Protein AF-A0A940RBV4-F1 (afdb_monomer)

Radius of gyration: 14.06 Å; Cα contacts (8 Å, |Δi|>4): 208; chains: 1; bounding box: 34×29×34 Å

Sequence (108 aa):
MKESDMKEVVVKGPLGEQTIYKTFKQDSVDCINKKGQWICIEKIPSLEIRFTDVNNKKTVFYFDRIFVTDTSVSGTYSRILGLRKTISLSTVKKIEIQDGRKNYRYVH

Nearest PDB structures (foldseek):
  1y96-assembly1_A  TM=6.229E-01  e=7.976E-01  Homo sapiens
  7qep-assembly1_S4  TM=2.934E-01  e=9.880E-01  Encephalitozoon cuniculi GB-M1
  3m9q-assembly2_B  TM=3.134E-01  e=5.190E+00  Drosophila melanogaster
  2ptf-assembly1_B  TM=3.009E-01  e=6.429E+00  Methanothermobacter thermautotrophicus str. Delta H

Structure (mmCIF, N/CA/C/O backbone):
data_AF-A0A940RBV4-F1
#
_entry.id   AF-A0A940RBV4-F1
#
loop_
_atom_site.group_PDB
_atom_site.id
_atom_site.type_symbol
_atom_site.label_atom_id
_atom_site.label_alt_id
_atom_site.label_comp_id
_atom_site.label_asym_id
_atom_site.label_entity_id
_atom_site.label_seq_id
_atom_site.pdbx_PDB_ins_code
_atom_site.Cartn_x
_atom_site.Cartn_y
_atom_site.Cartn_z
_atom_site.occupancy
_atom_site.B_iso_or_equiv
_atom_site.auth_seq_id
_atom_site.auth_comp_id
_atom_site.auth_asym_id
_atom_site.auth_atom_id
_atom_site.pdbx_PDB_model_num
ATOM 1 N N . MET A 1 1 ? 6.778 -7.452 8.109 1.00 60.72 1 MET A N 1
ATOM 2 C CA . MET A 1 1 ? 7.535 -7.853 6.893 1.00 60.72 1 MET A CA 1
ATOM 3 C C . MET A 1 1 ? 9.025 -7.735 7.178 1.00 60.72 1 MET A C 1
ATOM 5 O O . MET A 1 1 ? 9.397 -6.758 7.822 1.00 60.72 1 MET A O 1
ATOM 9 N N . LYS A 1 2 ? 9.861 -8.699 6.768 1.00 62.38 2 LYS A N 1
ATOM 10 C CA . LYS A 1 2 ? 11.317 -8.648 6.998 1.00 62.38 2 LYS A CA 1
ATOM 11 C C . LYS A 1 2 ? 12.019 -7.971 5.817 1.00 62.38 2 LYS A C 1
ATOM 13 O O . LYS A 1 2 ? 11.506 -7.975 4.702 1.00 62.38 2 LYS A O 1
ATOM 18 N N . GLU A 1 3 ? 13.206 -7.402 6.032 1.00 63.75 3 GLU A N 1
ATOM 19 C CA . GLU A 1 3 ? 13.977 -6.775 4.942 1.00 63.75 3 GLU A CA 1
ATOM 20 C C . GLU A 1 3 ? 14.372 -7.781 3.842 1.00 63.75 3 GLU A C 1
ATOM 22 O O . GLU A 1 3 ? 14.413 -7.424 2.666 1.00 63.75 3 GLU A O 1
ATOM 27 N N . SER A 1 4 ? 14.544 -9.061 4.199 1.00 72.56 4 SER A N 1
ATOM 28 C CA . SER A 1 4 ? 14.751 -10.183 3.266 1.00 72.56 4 SER A CA 1
ATOM 29 C C . SER A 1 4 ? 13.645 -10.338 2.217 1.00 72.56 4 SER A C 1
ATOM 31 O O . SER A 1 4 ? 13.859 -10.962 1.173 1.00 72.56 4 SER A O 1
ATOM 33 N N . ASP A 1 5 ? 12.472 -9.765 2.483 1.00 82.56 5 ASP A N 1
ATOM 34 C CA . ASP A 1 5 ? 11.273 -9.903 1.664 1.00 82.56 5 ASP A CA 1
ATOM 35 C C . ASP A 1 5 ? 11.141 -8.750 0.663 1.00 82.56 5 ASP A C 1
ATOM 37 O O . ASP A 1 5 ? 10.100 -8.606 0.029 1.00 82.56 5 ASP A O 1
ATOM 41 N N . MET A 1 6 ? 12.185 -7.928 0.509 1.00 87.00 6 MET A N 1
ATOM 42 C CA . MET A 1 6 ? 12.209 -6.771 -0.382 1.00 87.00 6 MET A CA 1
ATOM 43 C C . MET A 1 6 ? 13.058 -7.018 -1.636 1.00 87.00 6 MET A C 1
ATOM 45 O O . MET A 1 6 ? 14.045 -7.752 -1.607 1.00 87.00 6 MET A O 1
ATOM 49 N N . LYS A 1 7 ? 12.681 -6.382 -2.744 1.00 90.38 7 LYS A N 1
ATOM 50 C CA . LYS A 1 7 ? 13.429 -6.290 -4.001 1.00 90.38 7 LYS A CA 1
ATOM 51 C C . LYS A 1 7 ? 13.516 -4.836 -4.444 1.00 90.38 7 LYS A C 1
ATOM 53 O O . LYS A 1 7 ? 12.600 -4.054 -4.193 1.00 90.38 7 LYS A O 1
ATOM 58 N N . GLU A 1 8 ? 14.615 -4.476 -5.087 1.00 91.94 8 GLU A N 1
ATOM 59 C CA . GLU A 1 8 ? 14.740 -3.182 -5.747 1.00 91.94 8 GLU A CA 1
ATOM 60 C C . GLU A 1 8 ? 13.962 -3.190 -7.066 1.00 91.94 8 GLU A C 1
ATOM 62 O O . GLU A 1 8 ? 13.911 -4.205 -7.762 1.00 91.94 8 GLU A O 1
ATOM 67 N N . VAL A 1 9 ? 13.311 -2.073 -7.377 1.00 91.62 9 VAL A N 1
ATOM 68 C CA . VAL A 1 9 ? 12.582 -1.859 -8.626 1.00 91.6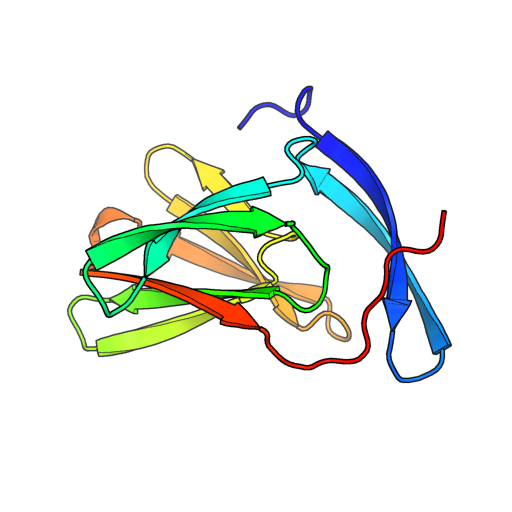2 9 VAL A CA 1
ATOM 69 C C . VAL A 1 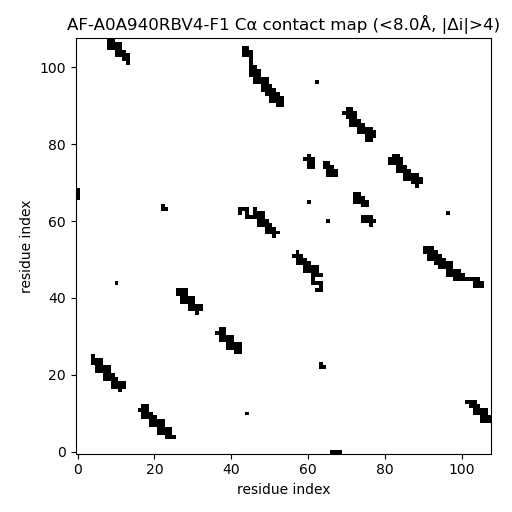9 ? 12.872 -0.465 -9.160 1.00 91.62 9 VAL A C 1
ATOM 71 O O . VAL A 1 9 ? 13.003 0.491 -8.389 1.00 91.62 9 VAL A O 1
ATOM 74 N N . VAL A 1 10 ? 12.907 -0.342 -10.486 1.00 93.06 10 VAL A N 1
ATOM 75 C CA . VAL A 1 10 ? 12.903 0.945 -11.179 1.00 93.06 10 VAL A CA 1
ATOM 76 C C . VAL A 1 10 ? 11.488 1.207 -11.679 1.00 93.06 10 VAL A C 1
ATOM 78 O O . VAL A 1 10 ? 10.851 0.346 -12.291 1.00 93.06 10 VAL A O 1
ATOM 81 N N . VAL A 1 11 ? 10.969 2.397 -11.397 1.00 91.44 11 VAL A N 1
ATOM 82 C CA . VAL A 1 11 ? 9.644 2.825 -11.847 1.00 91.44 11 VAL A CA 1
ATOM 83 C C . VAL A 1 11 ? 9.754 4.072 -12.689 1.00 91.44 11 VAL A C 1
ATOM 85 O O . VAL A 1 11 ? 10.291 5.081 -12.239 1.00 91.44 11 VAL A O 1
ATOM 88 N N . LYS A 1 12 ? 9.173 4.006 -13.885 1.00 91.94 12 LYS A N 1
ATOM 89 C CA . LYS A 1 12 ? 8.968 5.152 -14.761 1.00 91.94 12 LYS A CA 1
ATOM 90 C C . LYS A 1 12 ? 7.623 5.788 -14.446 1.00 91.94 12 LYS A C 1
ATOM 92 O O . LYS A 1 12 ? 6.609 5.086 -14.391 1.00 91.94 12 LYS A O 1
ATOM 97 N N . GLY A 1 13 ? 7.623 7.093 -14.221 1.00 88.25 13 GLY A N 1
ATOM 98 C CA . GLY A 1 13 ? 6.428 7.873 -13.959 1.00 88.25 13 GLY A CA 1
ATOM 99 C C . GLY A 1 13 ? 5.851 8.582 -15.182 1.00 88.25 13 GLY A C 1
ATOM 100 O O . GLY A 1 13 ? 6.383 8.468 -16.293 1.00 88.25 13 GLY A O 1
ATOM 101 N N . PRO A 1 14 ? 4.726 9.293 -14.990 1.00 86.25 14 PRO A N 1
ATOM 102 C CA . PRO A 1 14 ? 3.971 9.912 -16.073 1.00 86.25 14 PRO A CA 1
ATOM 103 C C . PRO A 1 14 ? 4.743 10.975 -16.861 1.00 86.25 14 PRO A C 1
ATOM 105 O O . PRO A 1 14 ? 4.452 11.160 -18.039 1.00 86.25 14 PRO A O 1
ATOM 108 N N . LEU A 1 15 ? 5.707 11.662 -16.239 1.00 87.81 15 LEU A N 1
ATOM 109 C CA . LEU A 1 15 ? 6.539 12.686 -16.884 1.00 87.81 15 LEU A CA 1
ATOM 110 C C . LEU A 1 15 ? 7.822 12.086 -17.482 1.00 87.81 1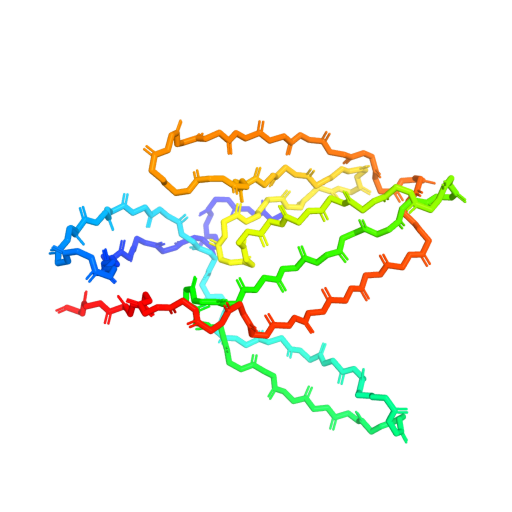5 LEU A C 1
ATOM 112 O O . LEU A 1 15 ? 8.699 12.813 -17.941 1.00 87.81 15 LEU A O 1
ATOM 116 N N . GLY A 1 16 ? 7.941 10.755 -17.487 1.00 86.19 16 GLY A N 1
ATOM 117 C CA . GLY A 1 16 ? 9.128 10.036 -17.936 1.00 86.19 16 GLY A CA 1
ATOM 118 C C . GLY A 1 16 ? 10.238 9.957 -16.890 1.00 86.19 16 GLY A C 1
ATOM 119 O O . GLY A 1 16 ? 11.272 9.351 -17.171 1.00 86.19 16 GLY A O 1
ATOM 120 N N . GLU A 1 17 ? 10.017 10.506 -15.695 1.00 87.88 17 GLU A N 1
ATOM 121 C CA . GLU A 1 17 ? 10.938 10.422 -14.572 1.00 87.88 17 GLU A CA 1
ATOM 122 C C . GLU A 1 17 ? 11.133 8.968 -14.136 1.00 87.88 17 GLU A C 1
ATOM 124 O O . GLU A 1 17 ? 10.195 8.171 -14.177 1.00 87.88 17 GLU A O 1
ATOM 129 N N . GLN A 1 18 ? 12.341 8.614 -13.701 1.00 90.44 18 GLN A N 1
ATOM 130 C CA . GLN A 1 18 ? 12.620 7.297 -13.135 1.00 90.44 18 GLN A CA 1
ATOM 131 C C . GLN A 1 18 ? 12.898 7.412 -11.641 1.00 90.44 18 GLN A C 1
ATOM 133 O O . GLN A 1 18 ? 13.555 8.344 -11.181 1.00 90.44 18 GLN A O 1
ATOM 138 N N . THR A 1 19 ? 12.381 6.470 -10.862 1.00 88.56 19 THR A N 1
ATOM 139 C CA . THR A 1 19 ? 12.636 6.378 -9.423 1.00 88.56 19 THR A CA 1
ATOM 140 C C . THR A 1 19 ? 12.989 4.947 -9.062 1.00 88.56 19 THR A C 1
ATOM 142 O O . THR A 1 19 ? 12.279 4.020 -9.446 1.00 88.56 19 THR A O 1
ATOM 145 N N . ILE A 1 20 ? 14.054 4.786 -8.281 1.00 90.69 20 ILE A N 1
ATOM 146 C CA . ILE A 1 20 ? 14.509 3.494 -7.767 1.00 90.69 20 ILE A CA 1
ATOM 147 C C . ILE A 1 20 ? 14.074 3.376 -6.307 1.00 90.69 20 ILE A C 1
ATOM 149 O O . ILE A 1 20 ? 14.244 4.317 -5.526 1.00 90.69 20 ILE A O 1
ATOM 153 N N . TYR A 1 21 ? 13.468 2.252 -5.928 1.00 88.56 21 TYR A N 1
ATOM 154 C CA . TYR A 1 21 ? 13.140 1.971 -4.530 1.00 88.56 21 TYR A CA 1
ATOM 155 C C . TYR A 1 21 ? 12.988 0.477 -4.252 1.00 88.56 21 TYR A C 1
ATOM 157 O O . TYR A 1 21 ? 12.770 -0.329 -5.151 1.00 88.56 21 TYR A O 1
ATOM 165 N N . LYS A 1 22 ? 13.050 0.114 -2.967 1.00 88.69 22 LYS A N 1
ATOM 166 C CA . LYS A 1 22 ? 12.723 -1.233 -2.494 1.00 88.69 22 LYS A CA 1
ATOM 167 C C . LYS A 1 22 ? 11.209 -1.395 -2.320 1.00 88.69 22 LYS A C 1
ATOM 169 O O . LYS A 1 22 ? 10.565 -0.557 -1.687 1.00 88.69 22 LYS A O 1
ATOM 174 N N . THR A 1 23 ? 10.661 -2.485 -2.839 1.00 89.94 23 THR A N 1
ATOM 175 C CA . THR A 1 23 ? 9.280 -2.942 -2.629 1.00 89.94 23 THR A CA 1
ATOM 176 C C . THR A 1 23 ? 9.277 -4.414 -2.230 1.00 89.94 23 THR A C 1
ATOM 178 O O . THR A 1 23 ? 10.288 -5.092 -2.376 1.00 89.94 23 THR A O 1
ATOM 181 N N . PHE A 1 24 ? 8.166 -4.938 -1.726 1.00 86.12 24 PHE A N 1
ATOM 182 C CA . PHE A 1 24 ? 8.094 -6.340 -1.329 1.00 86.12 24 PHE A CA 1
ATOM 183 C C . PHE A 1 24 ? 8.142 -7.284 -2.529 1.00 86.12 24 PHE A C 1
ATOM 185 O O . PHE A 1 24 ? 7.686 -6.948 -3.620 1.00 86.12 24 PHE A O 1
ATOM 192 N N . LYS A 1 25 ? 8.714 -8.473 -2.336 1.00 85.75 25 LYS A N 1
ATOM 193 C CA . LYS A 1 25 ? 8.904 -9.489 -3.379 1.00 85.75 25 LYS A CA 1
ATOM 194 C C . LYS A 1 25 ? 7.589 -10.056 -3.884 1.00 85.75 25 LYS A C 1
ATOM 196 O O . LYS A 1 25 ? 7.494 -10.345 -5.067 1.00 85.75 25 LYS A O 1
ATOM 201 N N . GLN A 1 26 ? 6.594 -10.187 -3.010 1.00 83.44 26 GLN A N 1
ATOM 202 C CA . GLN A 1 26 ? 5.293 -10.726 -3.381 1.00 83.44 26 GLN A CA 1
ATOM 203 C C . GLN A 1 26 ? 4.628 -9.846 -4.444 1.00 83.44 26 GLN A C 1
ATOM 205 O O . GLN A 1 26 ? 4.439 -8.646 -4.252 1.00 83.44 26 GLN A O 1
ATOM 210 N N . ASP A 1 27 ? 4.332 -10.436 -5.596 1.00 83.69 27 ASP A N 1
ATOM 211 C CA . ASP A 1 27 ? 3.873 -9.711 -6.783 1.00 83.69 27 ASP A CA 1
ATOM 212 C C . ASP A 1 27 ? 2.357 -9.709 -6.948 1.00 83.69 27 ASP A C 1
ATOM 214 O O . ASP A 1 27 ? 1.849 -9.098 -7.879 1.00 83.69 27 ASP A O 1
ATOM 218 N N . SER A 1 28 ? 1.620 -10.305 -6.014 1.00 88.44 28 SER A N 1
ATOM 219 C CA . SER A 1 28 ? 0.164 -10.289 -6.019 1.00 88.44 28 SER A CA 1
ATOM 220 C C . SER A 1 28 ? -0.422 -10.296 -4.611 1.00 88.44 28 SER A C 1
ATOM 222 O O . SER A 1 28 ? 0.261 -10.600 -3.632 1.00 88.44 28 SER A O 1
ATOM 224 N N . VAL A 1 29 ? -1.695 -9.927 -4.507 1.00 88.44 29 VAL A N 1
ATOM 225 C CA . VAL A 1 29 ? -2.461 -9.958 -3.262 1.00 88.44 29 VAL A CA 1
ATOM 226 C C . VAL A 1 29 ? -3.848 -10.528 -3.518 1.00 88.44 29 VAL A C 1
ATOM 228 O O . VAL A 1 29 ? -4.531 -10.131 -4.465 1.00 88.44 29 VAL A O 1
ATOM 231 N N . ASP A 1 30 ? -4.270 -11.439 -2.649 1.00 91.56 30 ASP A N 1
ATOM 232 C CA . ASP A 1 30 ? -5.622 -11.983 -2.677 1.00 91.56 30 ASP A CA 1
ATOM 233 C C . ASP A 1 30 ? -6.595 -11.007 -2.019 1.00 91.56 30 ASP A C 1
ATOM 235 O O . ASP A 1 30 ? -6.331 -10.432 -0.960 1.00 91.56 30 ASP A O 1
ATOM 239 N N . CYS A 1 31 ? -7.724 -10.780 -2.678 1.00 91.38 31 CYS A N 1
ATOM 240 C CA . CYS A 1 31 ? -8.728 -9.803 -2.287 1.00 91.38 31 CYS A CA 1
ATOM 241 C C . CYS A 1 31 ? -10.134 -10.359 -2.498 1.00 91.38 31 CYS A C 1
ATOM 243 O O . CYS A 1 31 ? -10.365 -11.224 -3.340 1.00 91.38 31 CYS A O 1
ATOM 245 N N . ILE A 1 32 ? -11.101 -9.789 -1.783 1.00 94.94 32 ILE A N 1
ATOM 246 C CA . ILE A 1 32 ? -12.524 -10.035 -2.019 1.00 94.94 32 ILE A CA 1
ATOM 247 C C . ILE A 1 32 ? -13.094 -8.822 -2.749 1.00 94.94 32 ILE A C 1
ATOM 249 O O . ILE A 1 32 ? -12.998 -7.686 -2.277 1.00 94.94 32 ILE A O 1
ATOM 253 N N . ASN A 1 33 ? -13.670 -9.050 -3.927 1.00 92.88 33 ASN A N 1
ATOM 254 C CA . ASN A 1 33 ? -14.287 -7.987 -4.707 1.00 92.88 33 ASN A CA 1
ATOM 255 C C . ASN A 1 33 ? -15.652 -7.573 -4.116 1.00 92.88 33 ASN A C 1
ATOM 257 O O . ASN A 1 33 ? -16.203 -8.210 -3.221 1.00 92.88 33 ASN A O 1
ATOM 261 N N . LYS A 1 34 ? -16.259 -6.511 -4.660 1.00 91.12 34 LYS A N 1
ATOM 262 C CA . LYS A 1 34 ? -17.570 -6.012 -4.191 1.00 91.12 34 LYS A CA 1
ATOM 263 C C . LYS A 1 34 ? -18.730 -7.008 -4.356 1.00 91.12 34 LYS A C 1
ATOM 265 O O . LYS A 1 34 ? -19.780 -6.790 -3.767 1.00 91.12 34 LYS A O 1
ATOM 270 N N . LYS A 1 35 ? -18.559 -8.060 -5.163 1.00 95.38 35 LYS A N 1
ATOM 271 C CA . LYS A 1 35 ? -19.528 -9.149 -5.363 1.00 95.38 35 LYS A CA 1
ATOM 272 C C . LYS A 1 35 ? -19.281 -10.333 -4.415 1.00 95.38 35 LYS A C 1
ATOM 274 O O . LYS A 1 35 ? -19.952 -11.348 -4.549 1.00 95.38 35 LYS A O 1
ATOM 279 N N . GLY A 1 36 ? -18.315 -10.231 -3.498 1.00 94.75 36 GLY A N 1
ATOM 280 C CA . GLY A 1 36 ? -17.960 -11.306 -2.569 1.00 94.75 36 GLY A CA 1
ATOM 281 C C . GLY A 1 36 ? -17.081 -12.404 -3.176 1.00 94.75 36 GLY A C 1
ATOM 282 O O . GLY A 1 36 ? -16.924 -13.454 -2.566 1.00 94.75 36 GLY A O 1
ATOM 283 N N . GLN A 1 37 ? -16.510 -12.191 -4.366 1.00 96.75 37 GLN A N 1
ATOM 284 C CA . GLN A 1 37 ? -15.677 -13.191 -5.038 1.00 96.75 37 GLN A CA 1
ATOM 285 C C . GLN A 1 37 ? -14.198 -12.954 -4.741 1.00 96.75 37 GLN A C 1
ATOM 287 O O . GLN A 1 37 ? -13.733 -11.809 -4.768 1.00 96.75 37 GLN A O 1
ATOM 292 N N . TRP A 1 38 ? -13.465 -14.044 -4.528 1.00 95.69 38 TRP A N 1
ATOM 293 C CA . TRP A 1 38 ? -12.010 -14.027 -4.460 1.00 95.69 38 TRP A CA 1
ATOM 294 C C . TRP A 1 3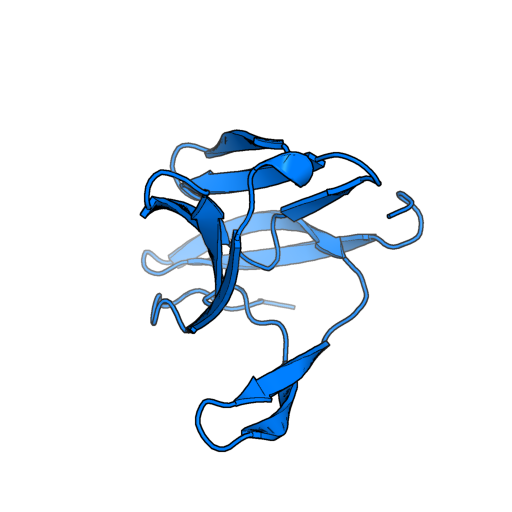8 ? -11.418 -13.622 -5.808 1.00 95.69 38 TRP A C 1
ATOM 296 O O . TRP A 1 38 ? -11.798 -14.150 -6.853 1.00 95.69 38 TRP A O 1
ATOM 306 N N . ILE A 1 39 ? -10.495 -12.669 -5.769 1.00 94.88 39 ILE A N 1
ATOM 307 C CA . ILE A 1 39 ? -9.708 -12.215 -6.910 1.00 94.88 39 ILE A CA 1
ATOM 308 C C . ILE A 1 39 ? -8.251 -12.074 -6.481 1.00 94.88 39 ILE A C 1
ATOM 310 O O . ILE A 1 39 ? -7.968 -11.690 -5.348 1.00 94.88 39 ILE A O 1
ATOM 314 N N . 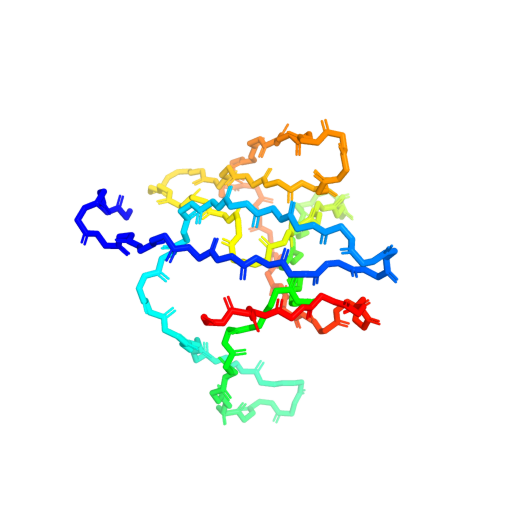CYS A 1 40 ? -7.336 -12.341 -7.405 1.00 92.69 40 CYS A N 1
ATOM 315 C CA . CYS A 1 40 ? -5.918 -12.075 -7.221 1.00 92.69 40 CYS A CA 1
ATOM 316 C C . CYS A 1 40 ? -5.570 -10.810 -8.007 1.00 92.69 40 CYS A C 1
ATOM 318 O O . CYS A 1 40 ? -5.887 -10.713 -9.194 1.00 92.69 40 CYS A O 1
ATOM 320 N N . ILE A 1 41 ? -4.981 -9.817 -7.343 1.00 90.88 41 ILE A N 1
ATOM 321 C CA . ILE A 1 41 ? -4.563 -8.565 -7.978 1.00 90.88 41 ILE A CA 1
ATOM 322 C C . ILE A 1 41 ? -3.043 -8.562 -8.076 1.00 90.88 41 ILE A C 1
ATOM 324 O O . ILE A 1 41 ? -2.358 -8.675 -7.060 1.00 90.88 41 ILE A O 1
ATOM 328 N N . GLU A 1 42 ? -2.519 -8.381 -9.286 1.00 90.38 42 GLU A N 1
ATOM 329 C CA . GLU A 1 42 ? -1.089 -8.179 -9.510 1.00 90.38 42 GLU A CA 1
ATOM 330 C C . GLU A 1 42 ? -0.650 -6.799 -9.020 1.00 90.38 42 GLU A C 1
ATOM 332 O O . GLU A 1 42 ? -1.271 -5.773 -9.308 1.00 90.38 42 GLU A O 1
ATOM 337 N N . LYS A 1 43 ? 0.456 -6.764 -8.283 1.00 89.06 43 LYS A N 1
ATOM 338 C CA . LYS A 1 43 ? 1.080 -5.539 -7.804 1.00 89.06 43 LYS A CA 1
ATOM 339 C C . LYS A 1 43 ? 1.634 -4.765 -8.994 1.00 89.06 43 LYS A C 1
ATOM 341 O O . LYS A 1 43 ? 2.612 -5.172 -9.612 1.00 89.06 43 LYS A O 1
ATOM 346 N N . ILE A 1 44 ? 1.068 -3.589 -9.232 1.00 90.25 44 ILE A N 1
ATOM 347 C CA . ILE A 1 44 ? 1.593 -2.590 -10.166 1.00 90.25 44 ILE A CA 1
ATOM 348 C C . ILE A 1 44 ? 1.793 -1.252 -9.438 1.00 90.25 44 ILE A C 1
ATOM 350 O O . ILE A 1 44 ? 1.101 -0.985 -8.449 1.00 90.25 44 ILE A O 1
ATOM 354 N N . PRO A 1 45 ? 2.696 -0.366 -9.899 1.00 89.62 45 PRO A N 1
ATOM 355 C CA . PRO A 1 45 ? 3.010 0.857 -9.162 1.00 89.62 45 PRO A CA 1
ATOM 356 C C . PRO A 1 45 ? 1.878 1.902 -9.183 1.00 89.62 45 PRO A C 1
ATOM 358 O O . PRO A 1 45 ? 1.932 2.885 -8.433 1.00 89.62 45 PRO A O 1
ATOM 361 N N . SER A 1 46 ? 0.851 1.711 -10.018 1.00 90.69 46 SER A N 1
ATOM 362 C CA . SER A 1 46 ? -0.365 2.531 -10.024 1.00 90.69 46 SER A CA 1
ATOM 363 C C . SER A 1 46 ? -1.381 2.125 -8.952 1.00 90.69 46 SER A C 1
ATOM 365 O O . SER A 1 46 ? -2.300 2.904 -8.690 1.00 90.69 46 SER A O 1
ATOM 367 N N . LEU A 1 47 ? -1.233 0.951 -8.318 1.00 93.31 47 LEU A N 1
ATOM 368 C CA . LEU A 1 47 ? -2.154 0.522 -7.271 1.00 93.31 47 LEU A CA 1
ATOM 369 C C . LEU A 1 47 ? -2.034 1.397 -6.033 1.00 93.31 47 LEU A C 1
ATOM 371 O O . LEU A 1 47 ? -0.947 1.722 -5.543 1.00 93.31 47 LEU A O 1
ATOM 375 N N . GLU A 1 48 ? -3.196 1.702 -5.483 1.00 94.75 48 GLU A N 1
ATOM 376 C CA . GLU A 1 48 ? -3.352 2.428 -4.243 1.00 94.75 48 GLU A CA 1
ATOM 377 C C . GLU A 1 48 ? -4.088 1.559 -3.231 1.00 94.75 48 GLU A C 1
ATOM 379 O O . GLU A 1 48 ? -5.071 0.886 -3.547 1.00 94.75 48 GLU A O 1
ATOM 384 N N . ILE A 1 49 ? -3.630 1.626 -1.988 1.00 94.88 49 ILE A N 1
ATOM 385 C CA . ILE A 1 49 ? -4.319 1.063 -0.836 1.00 94.88 49 ILE A CA 1
ATOM 386 C C . ILE A 1 49 ? -4.897 2.199 -0.004 1.00 94.88 49 ILE A C 1
ATOM 388 O O . ILE A 1 49 ? -4.230 3.194 0.294 1.00 94.88 49 ILE A O 1
ATOM 392 N N . 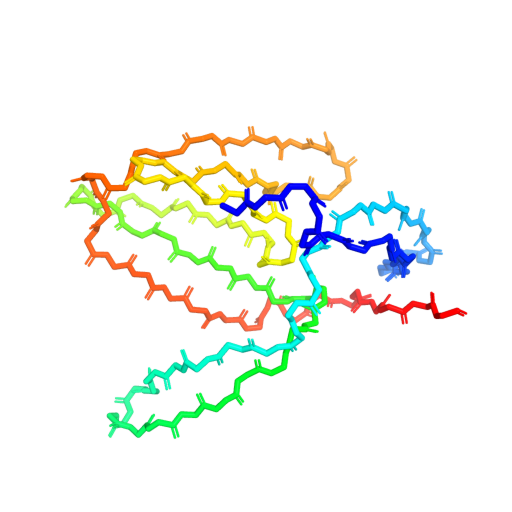ARG A 1 50 ? -6.168 2.063 0.358 1.00 96.38 50 ARG A N 1
ATOM 393 C CA . ARG A 1 50 ? -6.914 3.032 1.147 1.00 96.38 50 ARG A CA 1
ATOM 394 C C . ARG A 1 50 ? -7.280 2.427 2.488 1.00 96.38 50 ARG A C 1
ATOM 396 O O . ARG A 1 50 ? -7.980 1.423 2.558 1.00 96.38 50 ARG A O 1
ATOM 403 N N . PHE A 1 51 ? -6.895 3.131 3.538 1.00 97.12 51 PHE A N 1
ATOM 404 C CA . PHE A 1 51 ? -7.303 2.865 4.905 1.00 97.12 51 PHE A CA 1
ATOM 405 C C . PHE A 1 51 ? -8.357 3.889 5.308 1.00 97.12 51 PHE A C 1
ATOM 407 O O . PHE A 1 51 ? -8.120 5.096 5.221 1.00 97.12 51 PHE A O 1
ATOM 414 N N . THR A 1 52 ? -9.526 3.415 5.726 1.00 97.88 52 THR A N 1
ATOM 415 C CA . THR A 1 52 ? -10.558 4.255 6.342 1.00 97.88 52 THR A CA 1
ATOM 416 C C . THR A 1 52 ? -10.553 3.988 7.838 1.00 97.88 52 THR A C 1
ATOM 418 O O . THR A 1 52 ? -10.657 2.829 8.245 1.00 97.88 52 THR A O 1
ATOM 421 N N . ASP A 1 53 ? -10.427 5.040 8.644 1.00 96.56 53 ASP A N 1
ATOM 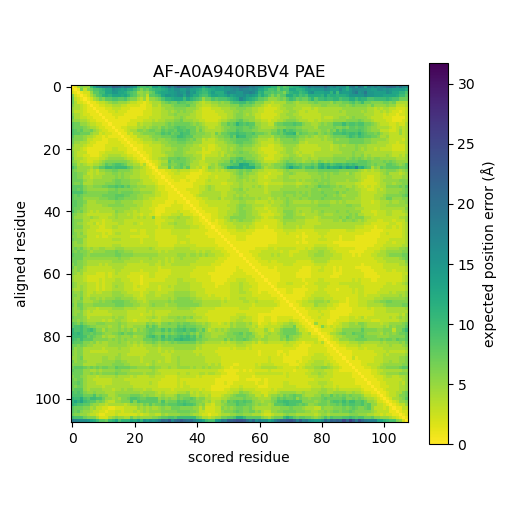422 C CA . ASP A 1 53 ? -10.446 4.919 10.101 1.00 96.56 53 ASP A CA 1
ATOM 423 C C . ASP A 1 53 ? -11.873 4.919 10.678 1.00 96.56 53 ASP A C 1
ATOM 425 O O . ASP A 1 53 ? -12.859 5.176 9.976 1.00 96.56 53 ASP A O 1
ATOM 429 N N . VAL A 1 54 ? -11.993 4.628 11.975 1.00 97.25 54 VAL A N 1
ATOM 430 C CA . VAL A 1 54 ? -13.266 4.663 12.718 1.00 97.25 54 VAL A CA 1
ATOM 431 C C . VAL A 1 54 ? -14.031 5.981 12.526 1.00 97.25 54 VAL A C 1
ATOM 433 O O . VAL A 1 54 ? -15.245 5.949 12.321 1.00 97.25 54 VAL A O 1
ATOM 436 N N . ASN A 1 55 ? -13.318 7.104 12.400 1.00 96.38 55 ASN A N 1
ATOM 437 C CA . ASN A 1 55 ? -13.851 8.451 12.178 1.00 96.38 55 ASN A CA 1
ATOM 438 C C . ASN A 1 55 ? -14.169 8.771 10.702 1.00 96.38 55 ASN A C 1
ATOM 440 O O . ASN A 1 55 ? -14.453 9.919 10.371 1.00 96.38 55 ASN A O 1
ATOM 444 N N . ASN A 1 56 ? -14.145 7.783 9.798 1.00 96.25 56 ASN A N 1
ATOM 445 C CA . ASN A 1 56 ? -14.328 7.940 8.344 1.00 96.25 56 ASN A CA 1
ATOM 446 C C . ASN A 1 56 ? -13.211 8.709 7.617 1.00 96.25 56 ASN A C 1
ATOM 448 O O . ASN A 1 56 ? -13.339 8.985 6.419 1.00 96.25 56 ASN A O 1
ATOM 452 N N . LYS A 1 57 ? -12.094 9.018 8.277 1.00 95.94 57 LYS A N 1
ATOM 453 C CA . LYS A 1 57 ? -10.950 9.652 7.626 1.00 95.94 57 LYS A CA 1
ATOM 454 C C . LYS A 1 57 ? -10.245 8.637 6.736 1.00 95.94 57 LYS A C 1
ATOM 456 O O . LYS A 1 57 ? -9.922 7.525 7.152 1.00 95.94 57 LYS A O 1
ATOM 461 N N . LYS A 1 58 ? -9.973 9.043 5.497 1.00 96.25 58 LYS A N 1
ATOM 462 C CA . LYS A 1 58 ? -9.284 8.219 4.499 1.00 96.25 58 LYS A CA 1
ATOM 463 C C . LYS A 1 58 ? -7.806 8.585 4.447 1.00 96.25 58 LYS A C 1
ATOM 465 O O . LYS A 1 58 ? -7.456 9.758 4.350 1.00 96.25 58 LYS A O 1
ATOM 470 N N . THR A 1 59 ? -6.943 7.578 4.475 1.00 96.19 59 THR A N 1
ATOM 471 C CA . THR A 1 59 ? -5.516 7.704 4.165 1.00 96.19 59 THR A CA 1
ATOM 472 C C . THR A 1 59 ? -5.203 6.781 2.992 1.00 96.19 59 THR A C 1
ATOM 474 O O . THR A 1 59 ? -5.581 5.612 3.013 1.00 96.19 59 THR A O 1
ATOM 477 N N . VAL A 1 60 ? -4.556 7.318 1.958 1.00 95.75 60 VAL A N 1
ATOM 478 C CA . VAL A 1 60 ? -4.225 6.592 0.725 1.00 95.75 60 VAL A CA 1
ATOM 479 C C . VAL A 1 60 ? -2.710 6.494 0.598 1.00 95.75 60 VAL A C 1
ATOM 481 O O . VAL A 1 60 ? -2.015 7.498 0.753 1.00 95.75 60 VAL A O 1
ATOM 484 N N . PHE A 1 61 ? -2.215 5.296 0.306 1.00 95.38 61 PHE A N 1
ATOM 485 C CA . PHE A 1 61 ? -0.810 5.025 0.023 1.00 95.38 61 PHE A CA 1
ATOM 486 C C . PHE A 1 61 ? -0.660 4.321 -1.320 1.00 95.38 61 PHE A C 1
ATOM 488 O O . PHE A 1 61 ? -1.578 3.638 -1.772 1.00 95.38 61 PHE A O 1
ATOM 495 N N . TYR A 1 62 ? 0.518 4.435 -1.927 1.00 93.62 62 TYR A N 1
ATOM 496 C CA . TYR A 1 62 ? 0.901 3.536 -3.014 1.00 93.62 62 TYR A CA 1
ATOM 497 C C . TYR A 1 62 ? 1.093 2.131 -2.452 1.00 93.62 62 TYR A C 1
ATOM 499 O O . TYR A 1 62 ? 1.842 1.956 -1.488 1.00 93.62 62 TYR A O 1
ATOM 507 N N . PHE A 1 63 ? 0.409 1.148 -3.037 1.00 93.00 63 PHE A N 1
ATOM 508 C CA . PHE A 1 63 ? 0.369 -0.215 -2.509 1.00 93.00 63 PHE A CA 1
ATOM 509 C C . PHE A 1 63 ? 1.765 -0.835 -2.429 1.00 93.00 63 PHE A C 1
ATOM 511 O O . PHE A 1 63 ? 2.121 -1.433 -1.424 1.00 93.00 63 PHE A O 1
ATOM 518 N N . ASP A 1 64 ? 2.604 -0.593 -3.433 1.00 91.12 64 ASP A N 1
ATOM 519 C CA . ASP A 1 64 ? 3.975 -1.095 -3.491 1.00 91.12 64 ASP A CA 1
ATOM 520 C C . ASP A 1 64 ? 4.978 -0.293 -2.636 1.00 91.12 64 ASP A C 1
ATOM 522 O O . ASP A 1 64 ? 6.174 -0.591 -2.645 1.00 91.12 64 ASP A O 1
ATOM 526 N N . ARG A 1 65 ? 4.511 0.711 -1.880 1.00 91.81 65 ARG A N 1
ATOM 527 C CA . ARG A 1 65 ? 5.321 1.539 -0.969 1.00 91.81 65 ARG A CA 1
ATOM 528 C C . ARG A 1 65 ? 4.748 1.589 0.447 1.00 91.81 65 ARG A C 1
ATOM 530 O O . ARG A 1 65 ? 4.851 2.624 1.115 1.00 91.81 65 ARG A O 1
ATOM 537 N N . ILE A 1 66 ? 4.158 0.486 0.904 1.00 91.62 66 ILE A N 1
ATOM 538 C CA . ILE A 1 66 ? 3.754 0.299 2.302 1.00 91.62 66 ILE A CA 1
ATOM 539 C C . ILE A 1 66 ? 4.695 -0.650 3.043 1.00 91.62 66 ILE A C 1
ATOM 541 O O . ILE A 1 66 ? 5.305 -1.544 2.464 1.00 91.62 66 ILE A O 1
ATOM 545 N N . PHE A 1 67 ? 4.764 -0.454 4.352 1.00 89.81 67 PHE A N 1
ATOM 546 C CA . PHE A 1 67 ? 5.455 -1.301 5.307 1.00 89.81 67 PHE A CA 1
ATOM 547 C C . PHE A 1 67 ? 4.480 -1.597 6.438 1.00 89.81 67 PHE A C 1
ATOM 549 O O . PHE A 1 67 ? 4.011 -0.675 7.111 1.00 89.81 67 PHE A O 1
ATOM 556 N N . VAL A 1 68 ? 4.163 -2.877 6.616 1.00 88.81 68 VAL A N 1
ATOM 557 C CA . VAL A 1 68 ? 3.203 -3.339 7.620 1.00 88.81 68 VAL A CA 1
ATOM 558 C C . VAL A 1 68 ? 3.948 -4.008 8.773 1.00 88.81 68 VAL A C 1
ATOM 560 O O . VAL A 1 68 ? 4.807 -4.876 8.572 1.00 88.81 68 VAL A O 1
ATOM 563 N N . THR A 1 69 ? 3.598 -3.570 9.976 1.00 89.81 69 THR A N 1
ATOM 564 C CA . THR A 1 69 ? 3.967 -4.164 11.266 1.00 89.81 69 THR A CA 1
ATOM 565 C C . THR A 1 69 ? 2.705 -4.687 11.942 1.00 89.81 69 THR A C 1
ATOM 567 O O . THR A 1 69 ? 1.602 -4.426 11.462 1.00 89.81 69 THR A O 1
ATOM 570 N N . ASP A 1 70 ? 2.850 -5.355 13.081 1.00 90.62 70 ASP A N 1
ATOM 571 C CA . ASP A 1 70 ? 1.709 -5.926 13.805 1.00 90.62 70 ASP A CA 1
ATOM 572 C C . ASP A 1 70 ? 0.707 -4.858 14.280 1.00 90.62 70 ASP A C 1
ATOM 574 O O . ASP A 1 70 ? -0.478 -5.137 14.439 1.00 90.62 70 ASP A O 1
ATOM 578 N N . THR A 1 71 ? 1.158 -3.615 14.478 1.00 95.19 71 THR A N 1
ATOM 579 C CA . THR A 1 71 ? 0.339 -2.537 15.059 1.00 95.19 71 THR A CA 1
ATOM 580 C C . THR A 1 71 ? 0.127 -1.345 14.134 1.00 95.19 71 THR A C 1
ATOM 582 O O . THR A 1 71 ? -0.756 -0.524 14.384 1.00 95.19 71 THR A O 1
ATOM 585 N N . SER A 1 72 ? 0.913 -1.210 13.065 1.00 95.75 72 SER A N 1
ATOM 586 C CA . SER A 1 72 ? 0.900 -0.007 12.232 1.00 95.75 72 SER A CA 1
ATOM 587 C C . SER A 1 72 ? 1.238 -0.267 10.769 1.00 95.75 72 SER A C 1
ATOM 589 O O . SER A 1 72 ? 1.923 -1.233 10.418 1.00 95.75 72 SER A O 1
ATOM 591 N N . VAL A 1 73 ? 0.795 0.662 9.921 1.00 94.56 73 VAL A N 1
ATOM 592 C CA . VAL A 1 73 ? 1.169 0.742 8.508 1.00 94.56 73 VAL A CA 1
ATOM 593 C C . VAL A 1 73 ? 1.858 2.069 8.260 1.00 94.56 73 VAL A C 1
ATOM 595 O O . VAL A 1 73 ? 1.294 3.129 8.528 1.00 94.56 73 VAL A O 1
ATOM 598 N N . SER A 1 74 ? 3.063 2.011 7.702 1.00 94.56 74 SER A N 1
ATOM 599 C CA . SER A 1 74 ? 3.781 3.179 7.196 1.00 94.56 74 SER A CA 1
ATOM 600 C C . SER A 1 74 ? 3.774 3.157 5.677 1.00 94.56 74 SER A C 1
ATOM 602 O O . SER A 1 74 ? 4.137 2.148 5.082 1.00 94.56 74 SER A O 1
ATOM 604 N N . GLY A 1 75 ? 3.386 4.253 5.032 1.00 93.50 75 GLY A N 1
ATOM 605 C CA . GLY A 1 75 ? 3.260 4.288 3.578 1.00 93.50 75 GLY A CA 1
ATOM 606 C C . GLY A 1 75 ? 3.634 5.625 2.959 1.00 93.50 75 GLY A C 1
ATOM 607 O O . GLY A 1 75 ? 3.570 6.673 3.606 1.00 93.50 75 GLY A O 1
ATOM 608 N N . THR A 1 76 ? 4.032 5.584 1.689 1.00 93.00 76 THR A N 1
ATOM 609 C CA . THR A 1 76 ? 4.222 6.782 0.864 1.00 93.00 76 THR A CA 1
ATOM 610 C C . THR A 1 76 ? 2.891 7.207 0.247 1.00 93.00 76 THR A C 1
ATOM 612 O O . THR A 1 76 ? 2.240 6.406 -0.422 1.00 93.00 76 THR A O 1
ATOM 615 N N . TYR A 1 77 ? 2.505 8.473 0.425 1.00 90.75 77 TYR A N 1
ATOM 616 C CA . TYR A 1 77 ? 1.298 9.050 -0.192 1.00 90.75 77 TYR A CA 1
ATOM 617 C C . TYR A 1 77 ? 1.610 10.056 -1.313 1.00 90.75 77 TYR A C 1
ATOM 619 O O . TYR A 1 77 ? 0.724 10.422 -2.079 1.00 90.75 77 TYR A O 1
ATOM 627 N N . SER A 1 78 ? 2.877 10.458 -1.473 1.00 85.81 78 SER A N 1
ATOM 628 C CA . SER A 1 78 ? 3.351 11.246 -2.618 1.00 85.81 78 SER A CA 1
ATOM 629 C C . SER A 1 78 ? 4.668 10.681 -3.145 1.00 85.81 78 SER A C 1
ATOM 631 O O . SER A 1 78 ? 5.639 10.582 -2.398 1.00 85.81 78 SER A O 1
ATOM 633 N N . ARG A 1 79 ? 4.708 10.303 -4.431 1.00 80.06 79 ARG A N 1
ATOM 634 C CA . ARG A 1 79 ? 5.933 9.819 -5.095 1.00 80.06 79 ARG A CA 1
ATOM 635 C C . ARG A 1 79 ? 6.912 10.960 -5.369 1.00 80.06 79 ARG A C 1
ATOM 637 O O . ARG A 1 79 ? 8.097 10.775 -5.139 1.00 80.06 79 ARG A O 1
ATOM 644 N N . ILE A 1 80 ? 6.398 12.122 -5.778 1.00 78.12 80 ILE A N 1
ATOM 645 C CA . ILE A 1 80 ? 7.190 13.304 -6.153 1.00 78.12 80 ILE A CA 1
ATOM 646 C C . ILE A 1 80 ? 7.818 13.956 -4.918 1.00 78.12 80 ILE A C 1
ATOM 648 O O . ILE A 1 80 ? 9.012 14.216 -4.893 1.00 78.12 80 ILE A O 1
ATOM 652 N N . LEU A 1 81 ? 7.023 14.179 -3.866 1.00 82.38 81 LEU A N 1
ATOM 653 C CA . LEU A 1 81 ? 7.494 14.841 -2.641 1.00 82.38 81 LEU A CA 1
ATOM 654 C C . LEU A 1 81 ? 8.084 13.861 -1.615 1.00 82.38 81 LEU A C 1
ATOM 656 O O . LEU A 1 81 ? 8.466 14.267 -0.523 1.00 82.38 81 LEU A O 1
ATOM 660 N N . GLY A 1 82 ? 8.082 12.556 -1.907 1.00 81.50 82 GLY A N 1
ATOM 661 C CA . GLY A 1 82 ? 8.588 11.526 -0.996 1.00 81.50 82 GLY A CA 1
ATOM 662 C C . GLY A 1 82 ? 7.851 11.434 0.346 1.00 81.50 82 GLY A C 1
ATOM 663 O O . GLY A 1 82 ? 8.375 10.844 1.288 1.00 81.50 82 GLY A O 1
ATOM 664 N N . LEU A 1 83 ? 6.647 12.003 0.458 1.00 89.12 83 LEU A N 1
ATOM 665 C CA . LEU A 1 83 ? 5.960 12.132 1.740 1.00 89.12 83 LEU A CA 1
ATOM 666 C C . LEU A 1 83 ? 5.478 10.780 2.264 1.00 89.12 83 LEU A C 1
ATOM 668 O O . LEU A 1 83 ? 4.846 9.992 1.546 1.00 89.12 83 LEU A O 1
ATOM 672 N N . ARG A 1 84 ? 5.746 10.543 3.550 1.00 94.06 84 ARG A N 1
ATOM 673 C CA . ARG A 1 84 ? 5.407 9.313 4.268 1.00 94.06 84 ARG A CA 1
ATOM 674 C C . ARG A 1 84 ? 4.499 9.624 5.444 1.00 94.06 84 ARG A C 1
ATOM 676 O O . ARG A 1 84 ? 4.548 10.712 6.012 1.00 94.06 84 ARG A O 1
ATOM 683 N N . LYS A 1 85 ? 3.659 8.662 5.802 1.00 95.19 85 LYS A N 1
ATOM 684 C CA . LYS A 1 85 ? 2.804 8.738 6.984 1.00 95.19 85 LYS A CA 1
ATOM 685 C C . LYS A 1 85 ? 2.643 7.351 7.582 1.00 95.19 85 LYS A C 1
ATOM 687 O O . LYS A 1 85 ? 2.559 6.370 6.845 1.00 95.19 85 LYS A O 1
ATOM 692 N N . THR A 1 86 ? 2.552 7.304 8.902 1.00 96.12 86 THR A N 1
ATOM 693 C CA . THR A 1 86 ? 2.241 6.095 9.660 1.00 96.12 86 THR A CA 1
ATOM 694 C C . THR A 1 86 ? 0.841 6.212 10.247 1.00 96.12 86 THR A C 1
ATOM 696 O O . THR A 1 86 ? 0.439 7.283 10.704 1.00 96.12 86 THR A O 1
ATOM 699 N N . ILE A 1 87 ? 0.079 5.124 10.193 1.00 96.12 87 ILE A N 1
ATOM 700 C CA . ILE A 1 87 ? -1.240 4.998 10.815 1.00 96.12 87 ILE A CA 1
ATOM 701 C C . ILE A 1 87 ? -1.267 3.761 11.709 1.00 96.12 87 ILE A C 1
ATOM 703 O O . ILE A 1 87 ? -0.634 2.752 11.393 1.00 96.12 87 ILE A O 1
ATOM 707 N N . SER A 1 88 ? -2.010 3.837 12.812 1.00 96.62 88 SER A N 1
ATOM 708 C CA . SER A 1 88 ? -2.284 2.666 13.646 1.00 96.62 88 SER A CA 1
ATOM 709 C C . SER A 1 88 ? -3.281 1.750 12.945 1.00 96.62 88 SER A C 1
ATOM 711 O O . SER A 1 88 ? -4.288 2.226 12.424 1.00 96.62 88 SER A O 1
ATOM 713 N N . LEU A 1 89 ? -3.036 0.441 12.971 1.00 95.62 89 LEU A N 1
ATOM 714 C CA . LEU A 1 89 ? -4.000 -0.558 12.508 1.00 95.62 89 LEU A CA 1
ATOM 715 C C . LEU A 1 89 ? -5.209 -0.656 13.442 1.00 95.62 89 LEU A C 1
ATOM 717 O O . LEU A 1 89 ? -6.303 -0.956 12.976 1.00 95.62 89 LEU A O 1
ATOM 721 N N . SER A 1 90 ? -5.049 -0.322 14.728 1.00 96.62 90 SER A N 1
ATOM 722 C CA . SER A 1 90 ? -6.139 -0.381 15.714 1.00 96.62 90 SER A CA 1
ATOM 723 C C . SER A 1 90 ? -7.303 0.565 15.411 1.00 96.62 90 SER A C 1
ATOM 725 O O . SER A 1 90 ? -8.399 0.374 15.928 1.00 96.62 90 SER A O 1
ATOM 727 N N . THR A 1 91 ? -7.086 1.587 14.578 1.00 95.50 91 THR A N 1
ATOM 728 C CA . THR A 1 91 ? -8.124 2.551 14.196 1.00 95.50 91 THR A CA 1
ATOM 729 C C . THR A 1 91 ? -8.708 2.281 12.812 1.00 95.50 91 THR A C 1
ATOM 731 O O . THR A 1 91 ? -9.634 2.983 12.405 1.00 95.50 91 THR A O 1
ATOM 734 N N . VAL A 1 92 ? -8.196 1.290 12.073 1.00 96.81 92 VAL A N 1
ATOM 735 C CA . VAL A 1 92 ? -8.639 0.968 10.712 1.00 96.81 92 VAL A CA 1
ATOM 736 C C . VAL A 1 92 ? -9.932 0.163 10.767 1.00 96.81 92 VAL A C 1
ATOM 738 O O . VAL A 1 92 ? -9.962 -0.942 11.295 1.00 96.81 92 VAL A O 1
ATOM 741 N N . LYS A 1 93 ? -10.994 0.684 10.145 1.00 97.31 93 LYS A N 1
ATOM 742 C CA . LYS A 1 93 ? -12.265 -0.043 9.988 1.00 97.31 93 LYS A CA 1
ATOM 743 C C . LYS A 1 93 ? -12.456 -0.671 8.613 1.00 97.31 93 LYS A C 1
ATOM 745 O O . LYS A 1 93 ? -13.304 -1.539 8.443 1.00 97.31 93 LYS A O 1
ATOM 750 N N . LYS A 1 94 ? -11.742 -0.173 7.599 1.00 96.25 94 LYS A N 1
ATOM 751 C CA . LYS A 1 94 ? -11.870 -0.644 6.217 1.00 96.25 94 LYS A CA 1
ATOM 752 C C . LYS A 1 94 ? -10.557 -0.483 5.471 1.00 96.25 94 LYS A C 1
ATOM 754 O O . LYS A 1 94 ? -9.949 0.589 5.522 1.00 96.25 94 LYS A O 1
ATOM 759 N N . ILE A 1 95 ? -10.188 -1.521 4.730 1.00 95.44 95 ILE A N 1
ATOM 760 C CA . ILE A 1 95 ? -9.068 -1.526 3.794 1.00 95.44 95 ILE A CA 1
ATOM 761 C C . ILE A 1 95 ? -9.638 -1.773 2.399 1.00 95.44 95 ILE A C 1
ATOM 763 O O . ILE A 1 95 ? -10.465 -2.662 2.210 1.00 95.44 95 ILE A O 1
ATOM 767 N N . GLU A 1 96 ? -9.234 -0.961 1.431 1.00 95.62 96 GLU A N 1
ATOM 768 C CA . GLU A 1 96 ? -9.624 -1.105 0.029 1.00 95.62 96 GLU A CA 1
ATOM 769 C C . GLU A 1 96 ? -8.382 -1.003 -0.856 1.00 95.62 96 GLU A C 1
ATOM 771 O O . GLU A 1 96 ? -7.493 -0.200 -0.575 1.00 95.62 96 GLU A O 1
ATOM 776 N N . ILE A 1 97 ? -8.350 -1.763 -1.948 1.00 94.12 97 ILE A N 1
ATOM 777 C CA . ILE A 1 97 ? -7.356 -1.613 -3.014 1.00 94.12 97 ILE A CA 1
ATOM 778 C C . ILE A 1 97 ? -8.068 -1.088 -4.256 1.0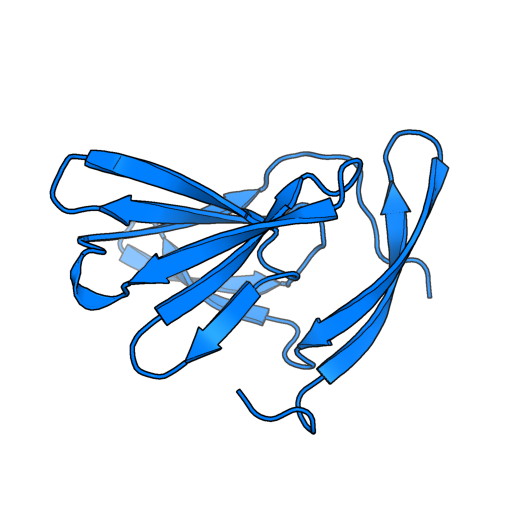0 94.12 97 ILE A C 1
ATOM 780 O O . ILE A 1 97 ? -9.180 -1.514 -4.579 1.00 94.12 97 ILE A O 1
ATOM 784 N N . GLN A 1 98 ? -7.442 -0.133 -4.932 1.00 92.50 98 GLN A N 1
ATOM 785 C CA . GLN A 1 98 ? -7.933 0.426 -6.184 1.00 92.50 98 GLN A CA 1
ATOM 786 C C . GLN A 1 98 ? -6.776 0.680 -7.145 1.00 92.50 98 GLN A C 1
ATOM 788 O O . GLN A 1 98 ? -5.649 0.936 -6.724 1.00 92.50 98 GLN A O 1
ATOM 793 N N . ASP A 1 99 ? -7.073 0.684 -8.440 1.00 89.31 99 ASP A N 1
ATOM 794 C CA . ASP A 1 99 ? -6.155 1.247 -9.420 1.00 89.31 99 ASP A CA 1
ATOM 795 C C . ASP A 1 99 ? -6.258 2.777 -9.386 1.00 89.31 99 ASP A C 1
ATOM 797 O O . ASP A 1 99 ? -7.322 3.347 -9.647 1.00 89.31 99 ASP A O 1
ATOM 801 N N . GLY A 1 100 ? -5.150 3.441 -9.050 1.00 84.62 100 GLY A N 1
ATOM 802 C CA . GLY A 1 100 ? -5.042 4.897 -9.072 1.00 84.62 100 GLY A CA 1
ATOM 803 C C . GLY A 1 100 ? -5.036 5.478 -10.489 1.00 84.62 100 GLY A C 1
ATOM 804 O O . GLY A 1 100 ? -5.093 6.699 -10.632 1.00 84.62 100 GLY A O 1
ATOM 805 N N . ARG A 1 101 ? -4.955 4.630 -11.531 1.00 85.88 101 ARG A N 1
ATOM 806 C CA . ARG A 1 101 ? -4.929 4.990 -12.964 1.00 85.88 101 ARG A CA 1
ATOM 807 C C . ARG A 1 101 ? -3.799 5.947 -13.347 1.00 85.88 101 ARG A C 1
ATOM 809 O O . ARG A 1 101 ? -3.853 6.625 -14.371 1.00 85.88 101 ARG A O 1
ATOM 816 N N . LYS A 1 102 ? -2.768 6.026 -12.508 1.00 83.50 102 LYS A N 1
ATOM 817 C CA . LYS A 1 102 ? -1.567 6.818 -12.769 1.00 83.50 102 LYS A CA 1
ATOM 818 C C . LYS A 1 102 ? -0.658 6.025 -13.701 1.00 83.50 102 LYS A C 1
ATOM 820 O O . LYS A 1 102 ? -0.467 4.831 -13.494 1.00 83.50 102 LYS A O 1
ATOM 825 N N . ASN A 1 103 ? -0.047 6.698 -14.672 1.00 86.19 103 ASN A N 1
ATOM 826 C CA . ASN A 1 103 ? 0.854 6.093 -15.660 1.00 86.19 103 ASN A CA 1
ATOM 827 C C . ASN A 1 103 ? 2.238 5.747 -15.074 1.00 86.19 103 ASN A C 1
ATOM 829 O O . ASN A 1 103 ? 3.261 6.162 -15.610 1.00 86.19 103 ASN A O 1
ATOM 833 N N . TYR A 1 104 ? 2.274 5.005 -13.966 1.00 87.19 104 TYR A N 1
ATOM 834 C CA . TYR A 1 104 ? 3.501 4.430 -13.423 1.00 87.19 104 TYR A CA 1
ATOM 835 C C . TYR A 1 104 ? 3.684 3.000 -13.923 1.00 87.19 104 TYR A C 1
ATOM 837 O O . TYR A 1 104 ? 2.734 2.217 -13.923 1.00 87.19 104 TYR A O 1
ATOM 845 N N . ARG A 1 105 ? 4.909 2.643 -14.313 1.00 88.88 105 ARG A N 1
ATOM 846 C CA . ARG A 1 105 ? 5.251 1.293 -14.786 1.00 88.88 105 ARG A CA 1
ATOM 847 C C . ARG A 1 105 ? 6.596 0.856 -14.228 1.00 88.88 105 ARG A C 1
ATOM 849 O O . ARG A 1 105 ? 7.502 1.681 -14.126 1.00 88.88 105 ARG A O 1
ATOM 856 N N . TYR A 1 106 ? 6.726 -0.426 -13.897 1.00 88.38 106 TYR A N 1
ATOM 857 C CA . TYR A 1 106 ? 8.042 -1.019 -13.676 1.00 88.38 106 TYR A CA 1
ATOM 858 C C . TYR A 1 106 ? 8.808 -1.031 -15.006 1.00 88.38 106 TYR A C 1
ATOM 860 O O . TYR A 1 106 ? 8.235 -1.331 -16.053 1.00 88.38 106 TYR A O 1
ATOM 868 N N . VAL A 1 107 ? 10.078 -0.650 -14.963 1.00 85.75 107 VAL A N 1
ATOM 869 C CA . VAL A 1 107 ? 11.025 -0.722 -16.083 1.00 85.75 107 VAL A CA 1
ATOM 870 C C . VAL A 1 107 ? 12.139 -1.641 -15.604 1.00 85.75 107 VAL A C 1
ATOM 872 O O . VAL A 1 107 ? 12.801 -1.323 -14.623 1.00 85.75 107 VAL A O 1
ATOM 875 N N . HIS A 1 108 ? 12.223 -2.831 -16.195 1.00 65.75 108 HIS A N 1
ATOM 876 C CA . HIS A 1 108 ? 13.227 -3.839 -15.857 1.00 65.75 108 HIS A CA 1
ATOM 877 C C . HIS A 1 108 ? 14.595 -3.464 -16.417 1.00 65.75 108 HIS A C 1
ATOM 879 O O . HIS A 1 108 ? 14.623 -2.911 -17.541 1.00 65.75 108 HIS A O 1
#

Foldseek 3Di:
DDPVQWDWFWKQFPVRDIDIDIFGPDQWDWDQDPVRDIDIGGQWQQKKKWFQFPVRDIDIARPRAWDDDPFKIKGAPDPVVRDIDMDTPVGTPDMDMDRNPTPMGTDD

Mean predicted aligned error: 4.36 Å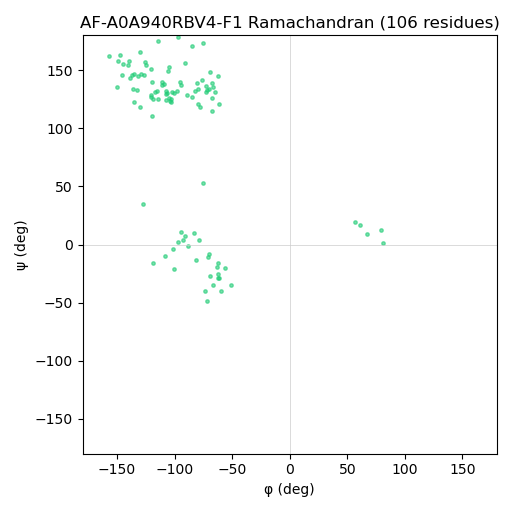

Secondary structure (DSSP, 8-state):
--GGGEEEEEEE-TTS-EEEEEEES--EEEEE-TTS-EEEEE--TTEEEEEEETT--EEEEEGGGEEE-SSEEEEES-SSS--EEEEEGGGEEEEEEEE-----EE--

Solvent-accessible surface area (backbone atoms only — not comparable to full-atom values): 6270 Å² total; per-residue (Å²): 112,60,79,89,47,48,38,79,46,39,34,34,37,77,89,68,48,74,49,78,48,72,27,63,61,73,56,58,47,82,44,69,46,97,87,72,45,82,45,75,45,71,68,48,68,26,28,27,33,35,40,26,30,78,87,68,51,75,47,62,23,34,51,60,44,56,47,56,56,100,57,33,40,38,24,31,63,34,85,89,79,63,40,70,52,74,46,58,51,88,46,51,72,43,78,48,77,46,77,64,82,48,64,38,39,79,53,133

pLDDT: mean 90.14, std 7.06, range [60.72, 97.88]